Protein AF-A0A538F6N5-F1 (afdb_monomer_lite)

Radius of gyration: 21.83 Å; chains: 1; bounding box: 33×41×84 Å

Foldseek 3Di:
DDDDDDDPDDDPPPPVVPQDDKFKDWDFDAAAAAQDKDWIKMWIFLAAFFKKKKDKAPDDADPWVVVNVVVGPDIDMDTHDHRDIDIDGPGIDHHNDWFKIKIWMWGHHPVCRPDDIDIDIDIHTYYD

pLDDT: mean 84.3, std 17.22, range [37.12, 96.0]

Sequence (128 aa):
MALLVSMAMGGVGLAATKKKKASLNVTVPSNARVNQSYAIKVKGYSGRFNALSVYASKIKCPKNQADASSTFVNGYSYTLTPKHKFKKNNNTFFASTSGKRTACVYLYDSSNPGGSQKHKFKPYNVSP

Structure (mmCIF, N/CA/C/O backbone):
data_AF-A0A538F6N5-F1
#
_entry.id   AF-A0A538F6N5-F1
#
loop_
_atom_site.group_PDB
_atom_site.id
_atom_site.type_symbol
_atom_site.label_atom_id
_atom_site.label_alt_id
_atom_site.label_comp_id
_atom_site.label_asym_id
_atom_site.label_entity_id
_atom_site.label_seq_id
_atom_site.pdbx_PDB_ins_code
_atom_site.Cartn_x
_atom_site.Cartn_y
_atom_site.Cartn_z
_atom_site.occupancy
_atom_site.B_iso_or_equiv
_atom_site.auth_seq_id
_atom_site.auth_comp_id
_atom_site.auth_asym_id
_atom_site.auth_atom_id
_atom_site.pdbx_PDB_model_num
ATOM 1 N N . MET A 1 1 ? -1.271 -29.919 -67.505 1.00 42.16 1 MET A N 1
ATOM 2 C CA . MET A 1 1 ? -1.104 -29.845 -66.037 1.00 42.16 1 MET A CA 1
ATOM 3 C C . MET A 1 1 ? 0.316 -29.403 -65.741 1.00 42.16 1 MET A C 1
ATOM 5 O O . MET A 1 1 ? 1.237 -30.149 -66.031 1.00 42.16 1 MET A O 1
ATOM 9 N N . ALA A 1 2 ? 0.487 -28.195 -65.214 1.00 39.19 2 ALA A N 1
ATOM 10 C CA . ALA A 1 2 ? 1.726 -27.740 -64.593 1.00 39.19 2 ALA A CA 1
ATOM 11 C C . ALA A 1 2 ? 1.312 -26.781 -63.470 1.00 39.19 2 ALA A C 1
ATOM 13 O O . ALA A 1 2 ? 0.850 -25.672 -63.725 1.00 39.19 2 ALA A O 1
ATOM 14 N N . LEU A 1 3 ? 1.348 -27.282 -62.235 1.00 39.78 3 LEU A N 1
ATOM 15 C CA . LEU A 1 3 ? 1.074 -26.524 -61.018 1.00 39.78 3 LEU A CA 1
ATOM 16 C C . LEU A 1 3 ? 2.309 -25.677 -60.700 1.00 39.78 3 LEU A C 1
ATOM 18 O O . LEU A 1 3 ? 3.325 -26.214 -60.268 1.00 39.78 3 LEU A O 1
ATOM 22 N N . LEU A 1 4 ? 2.218 -24.364 -60.901 1.00 44.34 4 LEU A N 1
ATOM 23 C CA . LEU A 1 4 ? 3.166 -23.413 -60.326 1.00 44.34 4 LEU A CA 1
ATOM 24 C C . LEU A 1 4 ? 2.598 -22.916 -58.996 1.00 44.34 4 LEU A C 1
ATOM 26 O O . LEU A 1 4 ? 1.729 -22.048 -58.945 1.00 44.34 4 LEU A O 1
ATOM 30 N N . VAL A 1 5 ? 3.086 -23.520 -57.915 1.00 46.06 5 VAL A N 1
ATOM 31 C CA . VAL A 1 5 ? 2.949 -23.015 -56.549 1.00 46.06 5 VAL A CA 1
ATOM 32 C C . VAL A 1 5 ? 4.003 -21.926 -56.375 1.00 46.06 5 VAL A C 1
ATOM 34 O O . VAL A 1 5 ? 5.180 -22.227 -56.198 1.00 46.06 5 VAL A O 1
ATOM 37 N N . SER A 1 6 ? 3.582 -20.664 -56.424 1.00 47.41 6 SER A N 1
ATOM 38 C CA . SER A 1 6 ? 4.442 -19.528 -56.085 1.00 47.41 6 SER A CA 1
ATOM 39 C C . SER A 1 6 ? 4.017 -18.961 -54.737 1.00 47.41 6 SER A C 1
ATOM 41 O O . SER A 1 6 ? 2.893 -18.508 -54.537 1.00 47.41 6 SER A O 1
ATOM 43 N N . MET A 1 7 ? 4.955 -19.075 -53.804 1.00 40.75 7 MET A N 1
ATOM 44 C CA . MET A 1 7 ? 4.886 -18.749 -52.389 1.00 40.75 7 MET A CA 1
ATOM 45 C C . MET A 1 7 ? 4.449 -17.299 -52.149 1.00 40.75 7 MET A C 1
ATOM 47 O O . MET A 1 7 ? 5.080 -16.359 -52.628 1.00 40.75 7 MET A O 1
ATOM 51 N N . ALA A 1 8 ? 3.410 -17.117 -51.333 1.00 43.97 8 ALA A N 1
ATOM 52 C CA . ALA A 1 8 ? 3.088 -15.829 -50.735 1.00 43.97 8 ALA A CA 1
ATOM 53 C C . ALA A 1 8 ? 4.169 -15.471 -49.696 1.00 43.97 8 ALA A C 1
ATOM 55 O O . ALA A 1 8 ? 4.090 -15.849 -48.527 1.00 43.97 8 ALA A O 1
ATOM 56 N N . MET A 1 9 ? 5.212 -14.770 -50.137 1.00 48.91 9 MET A N 1
ATOM 57 C CA . MET A 1 9 ? 6.098 -14.011 -49.258 1.00 48.91 9 MET A CA 1
ATOM 58 C C . MET A 1 9 ? 5.412 -12.711 -48.835 1.00 48.91 9 MET A C 1
ATOM 60 O O . MET A 1 9 ? 4.828 -12.012 -49.656 1.00 48.91 9 MET A O 1
ATOM 64 N N . GLY A 1 10 ? 5.589 -12.343 -47.566 1.00 39.56 10 GLY A N 1
ATOM 65 C CA . GLY A 1 10 ?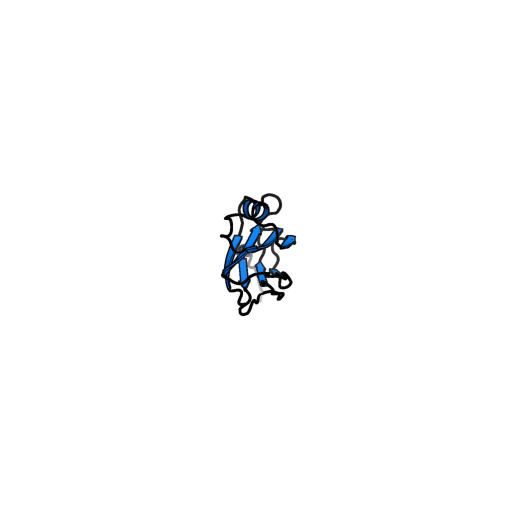 5.513 -10.945 -47.145 1.00 39.56 10 GLY A CA 1
ATOM 66 C C . GLY A 1 10 ? 4.219 -10.554 -46.448 1.00 39.56 10 GLY A C 1
ATOM 67 O O . GLY A 1 10 ? 3.314 -9.983 -47.041 1.00 39.56 10 GLY A O 1
ATOM 68 N N . GLY A 1 11 ? 4.172 -10.792 -45.140 1.00 37.12 11 GLY A N 1
ATOM 69 C CA . GLY A 1 11 ? 3.109 -10.247 -44.309 1.00 37.12 11 GLY A CA 1
ATOM 70 C C . GLY A 1 11 ? 3.110 -10.750 -42.877 1.00 37.12 11 GLY A C 1
ATOM 71 O O . GLY A 1 11 ? 2.038 -10.919 -42.307 1.00 37.12 11 GLY A O 1
ATOM 72 N N . VAL A 1 12 ? 4.276 -10.991 -42.263 1.00 46.34 12 VAL A N 1
ATOM 73 C CA . VAL A 1 12 ? 4.335 -11.096 -40.797 1.00 46.34 12 VAL A CA 1
ATOM 74 C C . VAL A 1 12 ? 4.153 -9.679 -40.263 1.00 46.34 12 VAL A C 1
ATOM 76 O O . VAL A 1 12 ? 5.101 -8.983 -39.907 1.00 46.34 12 VAL A O 1
ATOM 79 N N . GLY A 1 13 ? 2.910 -9.201 -40.297 1.00 37.84 13 GLY A N 1
ATOM 80 C CA . GLY A 1 13 ? 2.505 -8.031 -39.553 1.00 37.84 13 GLY A CA 1
ATOM 81 C C . GLY A 1 13 ? 2.819 -8.339 -38.103 1.00 37.84 13 GLY A C 1
ATOM 82 O O . GLY A 1 13 ? 2.107 -9.104 -37.455 1.00 37.84 13 GLY A O 1
ATOM 83 N N . LEU A 1 14 ? 3.922 -7.776 -37.612 1.00 40.53 14 LEU A N 1
ATOM 84 C CA . LEU A 1 14 ? 4.173 -7.576 -36.199 1.00 40.53 14 LEU A CA 1
ATOM 85 C C . LEU A 1 14 ? 2.943 -6.842 -35.677 1.00 40.53 14 LEU A C 1
ATOM 87 O O . LEU A 1 14 ? 2.867 -5.616 -35.728 1.00 40.53 14 LEU A O 1
ATOM 91 N N . ALA A 1 15 ? 1.945 -7.596 -35.218 1.00 45.78 15 ALA A N 1
ATOM 92 C CA . ALA A 1 15 ? 0.890 -7.068 -34.392 1.00 45.78 15 ALA A CA 1
ATOM 93 C C . ALA A 1 15 ? 1.631 -6.481 -33.200 1.00 45.78 15 ALA A C 1
ATOM 95 O O . ALA A 1 15 ? 2.084 -7.224 -32.325 1.00 45.78 15 ALA A O 1
ATOM 96 N N . ALA A 1 16 ? 1.853 -5.163 -33.244 1.00 44.19 16 ALA A N 1
ATOM 97 C CA . ALA A 1 16 ? 2.467 -4.385 -32.193 1.00 44.19 16 ALA A CA 1
ATOM 98 C C . ALA A 1 16 ? 1.674 -4.722 -30.941 1.00 44.19 16 ALA A C 1
ATOM 100 O O . ALA A 1 16 ? 0.556 -4.241 -30.732 1.00 44.19 16 ALA A O 1
ATOM 101 N N . THR A 1 17 ? 2.198 -5.672 -30.172 1.00 48.66 17 THR A N 1
ATOM 102 C CA . THR A 1 17 ? 1.484 -6.297 -29.076 1.00 48.66 17 THR A CA 1
ATOM 103 C C . THR A 1 17 ? 1.378 -5.177 -28.074 1.00 48.66 17 THR A C 1
ATOM 105 O O . THR A 1 17 ? 2.376 -4.824 -27.446 1.00 48.66 17 THR A O 1
ATOM 108 N N . LYS A 1 18 ? 0.212 -4.516 -28.027 1.00 56.91 18 LYS A N 1
ATOM 109 C CA . LYS A 1 18 ? -0.028 -3.330 -27.203 1.00 56.91 18 LYS A CA 1
ATOM 110 C C . LYS A 1 18 ? 0.525 -3.645 -25.820 1.00 56.91 18 LYS A C 1
ATOM 112 O O . LYS A 1 18 ? -0.046 -4.482 -25.117 1.00 56.91 18 LYS A O 1
ATOM 117 N N . LYS A 1 19 ? 1.676 -3.049 -25.466 1.00 61.75 19 LYS A N 1
ATOM 118 C CA . LYS A 1 19 ? 2.372 -3.347 -24.209 1.00 61.75 19 LYS A CA 1
ATOM 119 C C . LYS A 1 19 ? 1.343 -3.165 -23.103 1.00 61.75 19 LYS A C 1
ATOM 121 O O . LYS A 1 19 ? 0.852 -2.052 -22.903 1.00 61.75 19 LYS A O 1
ATOM 126 N N . LYS A 1 20 ? 0.959 -4.258 -22.432 1.00 74.38 20 LYS A N 1
ATOM 127 C CA . LYS A 1 20 ? -0.044 -4.194 -21.365 1.00 74.38 20 LYS A CA 1
ATOM 128 C C . LYS A 1 20 ? 0.443 -3.180 -20.336 1.00 74.38 20 LYS A C 1
ATOM 130 O O . LYS A 1 20 ? 1.503 -3.355 -19.736 1.00 74.38 20 LYS A O 1
ATOM 135 N N . LYS A 1 21 ? -0.307 -2.092 -20.168 1.00 86.38 21 LYS A N 1
ATOM 136 C CA . LYS A 1 21 ? -0.007 -1.082 -19.153 1.00 86.38 21 LYS A CA 1
ATOM 137 C C . LYS A 1 21 ? -0.261 -1.685 -17.773 1.00 86.38 21 LYS A C 1
ATOM 139 O O . LYS A 1 21 ? -1.164 -2.506 -17.607 1.00 86.38 21 LYS A O 1
ATOM 144 N N . ALA A 1 22 ? 0.523 -1.258 -16.785 1.00 92.50 22 ALA A N 1
ATOM 145 C CA . ALA A 1 22 ? 0.308 -1.656 -15.400 1.00 92.50 22 ALA A CA 1
ATOM 146 C C . ALA A 1 22 ? -1.130 -1.327 -14.965 1.00 92.50 22 ALA A C 1
ATOM 148 O O . ALA A 1 22 ? -1.678 -0.274 -15.319 1.00 92.50 22 ALA A O 1
ATOM 149 N N . SER A 1 23 ? -1.750 -2.209 -14.191 1.00 94.44 23 SER A N 1
ATOM 150 C CA . SER A 1 23 ? -3.109 -2.036 -13.683 1.00 94.44 23 SER A CA 1
ATOM 151 C C . SER A 1 23 ? -3.162 -2.355 -12.198 1.00 94.44 23 SER A C 1
ATOM 153 O O . SER A 1 23 ? -2.427 -3.206 -11.703 1.00 94.44 23 SER A O 1
ATOM 155 N N . LEU A 1 24 ? -4.028 -1.638 -11.485 1.00 93.88 24 LEU A N 1
ATOM 156 C CA . LEU A 1 24 ? -4.157 -1.756 -10.044 1.00 93.88 24 LEU A CA 1
ATOM 157 C C . LEU A 1 24 ? -5.628 -1.627 -9.660 1.00 93.88 24 LEU A C 1
ATOM 159 O O . LEU A 1 24 ? -6.303 -0.648 -9.998 1.00 93.88 24 LEU A O 1
ATOM 163 N N . ASN A 1 25 ? -6.132 -2.625 -8.952 1.00 94.62 25 ASN A N 1
ATOM 164 C CA . ASN A 1 25 ? -7.462 -2.623 -8.386 1.00 94.62 25 ASN A CA 1
ATOM 165 C C . ASN A 1 25 ? -7.397 -2.961 -6.900 1.00 94.62 25 ASN A C 1
ATOM 167 O O . ASN A 1 25 ? -6.681 -3.872 -6.496 1.00 94.62 25 ASN A O 1
ATOM 171 N N . VAL A 1 26 ? -8.153 -2.207 -6.111 1.00 94.25 26 VAL A N 1
ATOM 172 C CA . VAL A 1 26 ? -8.139 -2.264 -4.651 1.00 94.25 26 VAL A CA 1
ATOM 173 C C . VAL A 1 26 ? -9.570 -2.452 -4.193 1.00 94.25 26 VAL A C 1
ATOM 175 O O . VAL A 1 26 ? -10.457 -1.696 -4.596 1.00 94.25 26 VAL A O 1
ATOM 178 N N . THR A 1 27 ? -9.773 -3.459 -3.360 1.00 94.44 27 THR A N 1
ATOM 179 C CA . THR A 1 27 ? -11.038 -3.765 -2.709 1.00 94.44 27 THR A CA 1
ATOM 180 C C . THR A 1 27 ? -10.809 -3.677 -1.210 1.00 94.44 27 THR A C 1
ATOM 182 O O . THR A 1 27 ? -9.979 -4.391 -0.648 1.00 94.44 27 THR A O 1
ATOM 185 N N . VAL A 1 28 ? -11.532 -2.757 -0.591 1.00 91.69 28 VAL A N 1
ATOM 186 C CA . VAL A 1 28 ? -11.521 -2.505 0.849 1.00 91.69 28 VAL A CA 1
ATOM 187 C C . VAL A 1 28 ? -12.605 -3.344 1.533 1.00 91.69 28 VAL A C 1
ATOM 189 O O . VAL A 1 28 ? -13.555 -3.753 0.858 1.00 91.69 28 VAL A O 1
ATOM 192 N N . PRO A 1 29 ? -12.474 -3.639 2.835 1.00 88.19 29 PRO A N 1
ATOM 193 C CA . PRO A 1 29 ? -13.523 -4.327 3.583 1.00 88.19 29 PRO A CA 1
ATOM 194 C C . PRO A 1 29 ? -14.802 -3.482 3.635 1.00 88.19 29 PRO A C 1
ATOM 196 O O . PRO A 1 29 ? -14.741 -2.266 3.802 1.00 88.19 29 PRO A O 1
ATOM 199 N N . SER A 1 30 ? -15.958 -4.136 3.526 1.00 86.12 30 SER A N 1
ATOM 200 C CA . SER A 1 30 ? -17.265 -3.501 3.738 1.00 86.12 30 SER A CA 1
ATOM 201 C C . SER A 1 30 ? -17.614 -3.367 5.223 1.00 86.12 30 SER A C 1
ATOM 203 O O . SER A 1 30 ? -18.232 -2.386 5.610 1.00 86.12 30 SER A O 1
ATOM 205 N N . ASN A 1 31 ? -17.172 -4.324 6.048 1.00 83.19 31 ASN A N 1
ATOM 206 C CA . ASN A 1 31 ? -17.560 -4.457 7.456 1.00 83.19 31 ASN A CA 1
ATOM 207 C C . ASN A 1 31 ? -16.335 -4.499 8.386 1.00 83.19 31 ASN A C 1
ATOM 209 O O . ASN A 1 31 ? -16.243 -5.369 9.248 1.00 83.19 31 ASN A O 1
ATOM 213 N N . ALA A 1 32 ? -15.350 -3.620 8.184 1.00 89.81 32 ALA A N 1
ATOM 214 C CA . ALA A 1 32 ? -14.232 -3.540 9.124 1.00 89.81 32 ALA A CA 1
ATOM 215 C C . ALA A 1 32 ? -14.729 -3.051 10.493 1.00 89.81 32 ALA A C 1
ATOM 217 O O . ALA A 1 32 ? -15.479 -2.075 10.559 1.00 89.81 32 ALA A O 1
ATOM 218 N N . ARG A 1 33 ? -14.295 -3.715 11.569 1.00 91.00 33 ARG A N 1
ATOM 219 C CA . ARG A 1 33 ? -14.655 -3.380 12.952 1.00 91.00 33 ARG A CA 1
ATOM 220 C C . ARG A 1 33 ? -13.429 -3.114 13.811 1.00 91.00 33 ARG A C 1
ATOM 222 O O . ARG A 1 33 ? -12.322 -3.543 13.470 1.00 91.00 33 ARG A O 1
ATOM 229 N N . VAL A 1 34 ? -13.626 -2.392 14.907 1.00 92.31 34 VAL A N 1
ATOM 230 C CA . VAL A 1 34 ? -12.584 -2.196 15.913 1.00 92.31 34 VAL A CA 1
ATOM 231 C C . VAL A 1 34 ? -12.225 -3.541 16.536 1.00 92.31 34 VAL A C 1
ATOM 233 O O . VAL A 1 34 ? -13.062 -4.427 16.680 1.00 92.31 34 VAL A O 1
ATOM 236 N N . ASN A 1 35 ? -10.947 -3.714 16.856 1.00 89.50 35 ASN A N 1
ATOM 237 C CA . ASN A 1 35 ? -10.389 -4.922 17.455 1.00 89.50 35 ASN A CA 1
ATOM 238 C C . ASN A 1 35 ? -10.589 -6.206 16.633 1.00 89.50 35 ASN A C 1
ATOM 240 O O . ASN A 1 35 ? -10.440 -7.310 17.152 1.00 89.50 35 ASN A O 1
ATOM 244 N N . GLN A 1 36 ? -10.880 -6.070 15.337 1.00 90.88 36 GLN A N 1
ATOM 245 C CA . GLN A 1 36 ? -10.995 -7.186 14.408 1.00 90.88 36 GLN A CA 1
ATOM 246 C C . GLN A 1 36 ? -10.009 -7.034 13.257 1.00 90.88 36 GLN A C 1
ATOM 248 O O . GLN A 1 36 ? -9.799 -5.950 12.705 1.00 90.88 36 GLN A O 1
ATOM 253 N N . SER A 1 37 ? -9.415 -8.158 12.875 1.00 90.06 37 SER A N 1
ATOM 254 C CA . SER A 1 37 ? -8.594 -8.249 11.679 1.00 90.06 37 SER A CA 1
ATOM 255 C C . SER A 1 37 ? -9.459 -8.140 10.427 1.00 90.06 37 SER A C 1
ATOM 257 O O . SER A 1 37 ? -10.484 -8.806 10.297 1.00 90.06 37 SER A O 1
ATOM 259 N N . TYR A 1 38 ? -9.023 -7.337 9.463 1.00 89.50 38 TYR A N 1
ATOM 260 C CA . TYR A 1 38 ? -9.666 -7.229 8.156 1.00 89.50 38 TYR A CA 1
ATOM 261 C C . TYR A 1 38 ? -8.627 -7.182 7.042 1.00 89.50 38 TYR A C 1
ATOM 263 O O . TYR A 1 38 ? -7.499 -6.743 7.238 1.00 89.50 38 TYR A O 1
ATOM 271 N N . ALA A 1 39 ? -9.011 -7.603 5.839 1.00 90.62 39 ALA A N 1
ATOM 272 C CA . ALA A 1 39 ? -8.094 -7.666 4.706 1.00 90.62 39 ALA A CA 1
ATOM 273 C C . ALA A 1 39 ? -8.390 -6.588 3.660 1.00 90.62 39 ALA A C 1
ATOM 275 O O . ALA A 1 39 ? -9.528 -6.435 3.207 1.00 90.62 39 ALA A O 1
ATOM 276 N N . ILE A 1 40 ? -7.344 -5.899 3.202 1.00 92.00 40 ILE A N 1
ATOM 277 C CA . ILE A 1 40 ? -7.399 -5.095 1.974 1.00 92.00 40 ILE A CA 1
ATOM 278 C C . ILE A 1 40 ? -6.922 -5.978 0.823 1.00 92.00 40 ILE A C 1
ATOM 280 O O . ILE A 1 40 ? -5.785 -6.451 0.814 1.00 92.00 40 ILE A O 1
ATOM 284 N N . LYS A 1 41 ? -7.788 -6.198 -0.168 1.00 93.38 41 LYS A N 1
ATOM 285 C CA . LYS A 1 41 ? -7.474 -7.027 -1.336 1.00 93.38 41 LYS A CA 1
ATOM 286 C C . LYS A 1 41 ? -6.961 -6.145 -2.467 1.00 93.38 41 LYS A C 1
ATOM 288 O O . LYS A 1 41 ? -7.616 -5.185 -2.869 1.00 93.38 41 LYS A O 1
ATOM 293 N N . VAL A 1 42 ? -5.824 -6.510 -3.038 1.00 94.56 42 VAL A N 1
ATOM 294 C CA . VAL A 1 42 ? -5.216 -5.831 -4.180 1.00 94.56 42 VAL A CA 1
ATOM 295 C C . VAL A 1 42 ? -5.029 -6.826 -5.314 1.00 94.56 42 VAL A C 1
ATOM 297 O O . VAL A 1 42 ? -4.471 -7.900 -5.128 1.00 94.56 42 VAL A O 1
ATOM 300 N N . LYS A 1 43 ? -5.486 -6.490 -6.515 1.00 94.88 43 LYS A N 1
ATOM 301 C CA . LYS A 1 43 ? -5.254 -7.295 -7.721 1.00 94.88 43 LYS A CA 1
ATOM 302 C C . LYS A 1 43 ? -4.854 -6.405 -8.882 1.00 94.88 43 LYS A C 1
ATOM 304 O O . LYS A 1 43 ? -5.321 -5.271 -8.977 1.00 94.88 43 LYS A O 1
ATOM 309 N N . GLY A 1 44 ? -4.023 -6.902 -9.781 1.00 94.75 44 GLY A N 1
ATOM 310 C CA . GLY A 1 44 ? -3.516 -6.073 -10.863 1.00 94.75 44 GLY A CA 1
ATOM 311 C C . GLY A 1 44 ? -2.546 -6.780 -11.788 1.00 94.75 44 GLY A C 1
ATOM 312 O O . GLY A 1 44 ? -2.402 -8.001 -11.769 1.00 94.75 44 GLY A O 1
ATOM 313 N N . TYR A 1 45 ? -1.893 -5.976 -12.614 1.00 95.19 45 TYR A N 1
ATOM 314 C CA . TYR A 1 45 ? -0.824 -6.380 -13.515 1.00 95.19 45 TYR A CA 1
ATOM 315 C C . TYR A 1 45 ? 0.358 -5.436 -13.312 1.00 95.19 45 TYR A C 1
ATOM 317 O O . TYR A 1 45 ? 0.186 -4.218 -13.395 1.00 95.19 45 TYR A O 1
ATOM 325 N N . SER A 1 46 ? 1.540 -5.983 -13.030 1.00 92.62 46 SER A N 1
ATOM 326 C CA . SER A 1 46 ? 2.698 -5.195 -12.587 1.00 92.62 46 SER A CA 1
ATOM 327 C C . SER A 1 46 ? 3.301 -4.338 -13.703 1.00 92.62 46 SER A C 1
ATOM 329 O O . SER A 1 46 ? 3.828 -3.257 -13.448 1.00 92.62 46 SER A O 1
ATOM 331 N N . GLY A 1 47 ? 3.150 -4.736 -14.970 1.00 93.31 47 GLY A N 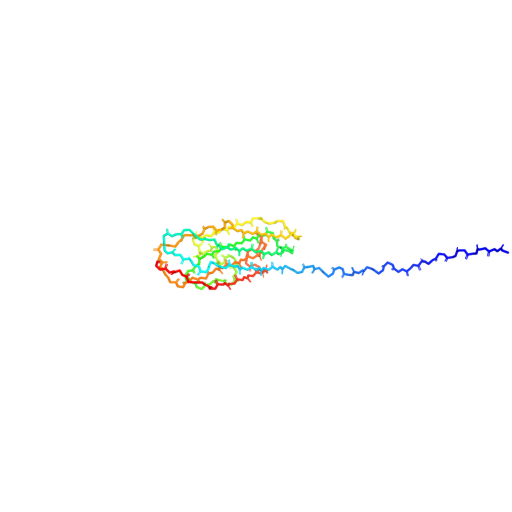1
ATOM 332 C CA . GLY A 1 47 ? 3.735 -3.994 -16.086 1.00 93.31 47 GLY A CA 1
ATOM 333 C C . GLY A 1 47 ? 5.254 -3.930 -15.950 1.00 93.31 47 GLY A C 1
ATOM 334 O O . GLY A 1 47 ? 5.899 -4.966 -15.956 1.00 93.31 47 GLY A O 1
ATOM 335 N N . ARG A 1 48 ? 5.835 -2.735 -15.840 1.00 91.94 48 ARG A N 1
ATOM 336 C CA . ARG A 1 48 ? 7.283 -2.589 -15.610 1.00 91.94 48 ARG A CA 1
ATOM 337 C C . ARG A 1 48 ? 7.689 -2.601 -14.134 1.00 91.94 48 ARG A C 1
ATOM 339 O O . ARG A 1 48 ? 8.871 -2.670 -13.850 1.00 91.94 48 ARG A O 1
ATOM 346 N N . PHE A 1 49 ? 6.726 -2.480 -13.226 1.00 94.69 49 PHE A N 1
ATOM 347 C CA . PHE A 1 49 ? 6.983 -2.319 -11.799 1.00 94.69 49 PHE A CA 1
ATOM 348 C C . PHE A 1 49 ? 7.332 -3.657 -11.147 1.00 94.69 49 PHE A C 1
ATOM 350 O O . PHE A 1 49 ? 6.830 -4.702 -11.569 1.00 94.69 49 PHE A O 1
ATOM 357 N N . ASN A 1 50 ? 8.166 -3.613 -10.113 1.00 94.56 50 ASN A N 1
ATOM 358 C CA . ASN A 1 50 ? 8.693 -4.781 -9.402 1.00 94.56 50 ASN A CA 1
ATOM 359 C C . ASN A 1 50 ? 8.345 -4.776 -7.902 1.00 94.56 50 ASN A C 1
ATOM 361 O O . ASN A 1 50 ? 8.748 -5.686 -7.185 1.00 94.56 50 ASN A O 1
ATOM 365 N N . ALA A 1 51 ? 7.591 -3.790 -7.413 1.00 95.44 51 ALA A N 1
ATOM 366 C CA . ALA A 1 51 ? 7.222 -3.703 -6.006 1.00 95.44 51 ALA A CA 1
ATOM 367 C C . ALA A 1 51 ? 5.792 -3.192 -5.806 1.00 95.44 51 ALA A C 1
ATOM 369 O O . ALA A 1 51 ? 5.250 -2.437 -6.618 1.00 95.44 51 ALA A O 1
ATOM 370 N N . LEU A 1 52 ? 5.168 -3.629 -4.713 1.00 95.50 52 LEU A N 1
ATOM 371 C CA . LEU A 1 52 ? 3.828 -3.229 -4.301 1.00 95.50 52 LEU A CA 1
ATOM 372 C C . LEU A 1 52 ? 3.788 -2.978 -2.797 1.00 95.50 52 LEU A C 1
ATOM 374 O O . LEU A 1 52 ? 4.059 -3.896 -2.030 1.00 95.50 52 LEU A O 1
ATOM 378 N N . SER A 1 53 ? 3.337 -1.797 -2.388 1.00 95.12 53 SER A N 1
ATOM 379 C CA . SER A 1 53 ? 3.098 -1.465 -0.982 1.00 95.12 53 SER A CA 1
ATOM 380 C C . SER A 1 53 ? 1.629 -1.170 -0.721 1.00 95.12 53 SER A C 1
ATOM 382 O O . SER A 1 53 ? 0.935 -0.586 -1.558 1.00 95.12 53 SER A O 1
ATOM 384 N N . VAL A 1 54 ? 1.147 -1.584 0.446 1.00 95.31 54 VAL A N 1
ATOM 385 C CA . VAL A 1 54 ? -0.241 -1.447 0.886 1.00 95.31 54 VAL A CA 1
ATOM 386 C C . VAL A 1 54 ? -0.266 -0.968 2.324 1.00 95.31 54 VAL A C 1
ATOM 388 O O . VAL A 1 54 ? 0.235 -1.642 3.219 1.00 95.31 54 VAL A O 1
ATOM 391 N N . TYR A 1 55 ? -0.915 0.166 2.542 1.00 94.06 55 TYR A N 1
ATOM 392 C CA . TYR A 1 55 ? -1.062 0.797 3.845 1.00 94.06 55 TYR A CA 1
ATOM 393 C C . TYR A 1 55 ? -2.540 1.011 4.162 1.00 94.06 55 TYR A C 1
ATOM 395 O O . TYR A 1 55 ? -3.365 1.224 3.266 1.00 94.06 55 TYR A O 1
ATOM 403 N N . ALA A 1 56 ? -2.868 0.997 5.448 1.00 91.94 56 ALA A N 1
ATOM 404 C CA . ALA A 1 56 ? -4.164 1.399 5.972 1.00 91.94 56 ALA A CA 1
ATOM 405 C C . ALA A 1 56 ? -3.957 2.620 6.863 1.00 91.94 56 ALA A C 1
ATOM 407 O O . ALA A 1 56 ? -3.312 2.516 7.902 1.00 91.94 56 ALA A O 1
ATOM 408 N N . SER A 1 57 ? -4.507 3.768 6.474 1.00 89.06 57 SER A N 1
ATOM 409 C CA . SER A 1 57 ? -4.235 5.023 7.172 1.00 89.06 57 SER A CA 1
ATOM 410 C C . SER A 1 57 ? -5.497 5.804 7.508 1.00 89.06 57 SER A C 1
ATOM 412 O O . SER A 1 57 ? -6.483 5.743 6.778 1.00 89.06 57 SER A O 1
ATOM 414 N N . LYS A 1 58 ? -5.471 6.544 8.620 1.00 88.44 58 LYS A N 1
ATOM 415 C CA . LYS A 1 58 ? -6.493 7.547 8.964 1.00 88.44 58 LYS A CA 1
ATOM 416 C C . LYS A 1 58 ? -6.214 8.913 8.337 1.00 88.44 58 LYS A C 1
ATOM 418 O O . LYS A 1 58 ? -7.122 9.729 8.235 1.00 88.44 58 LYS A O 1
ATOM 423 N N . ILE A 1 59 ? -4.974 9.156 7.921 1.00 87.94 59 ILE A N 1
ATOM 424 C CA . ILE A 1 59 ? -4.561 10.407 7.286 1.00 87.94 59 ILE A CA 1
ATOM 425 C C . ILE A 1 59 ? -4.557 10.259 5.762 1.00 87.94 59 ILE A C 1
ATOM 427 O O . ILE A 1 59 ? -4.716 9.167 5.207 1.00 87.94 59 ILE A O 1
ATOM 431 N N . LYS A 1 60 ? -4.399 11.388 5.072 1.00 90.38 60 LYS A N 1
ATOM 432 C CA . LYS A 1 60 ? -4.365 11.442 3.610 1.00 90.38 60 LYS A CA 1
ATOM 433 C C . LYS A 1 60 ? -3.194 10.617 3.065 1.00 90.38 60 LYS A C 1
ATOM 435 O O . LYS A 1 60 ? -2.074 10.744 3.546 1.00 90.38 60 LYS A O 1
ATOM 440 N N . CYS A 1 61 ? -3.451 9.804 2.038 1.00 93.62 61 CYS A N 1
ATOM 441 C CA . CYS A 1 61 ? -2.403 9.045 1.357 1.00 93.62 61 CYS A CA 1
ATOM 442 C C . CYS A 1 61 ? -1.396 9.992 0.676 1.00 93.62 61 CYS A C 1
ATOM 444 O O . CYS A 1 61 ? -1.824 10.834 -0.124 1.00 93.62 61 CYS A O 1
ATOM 446 N N . PRO A 1 62 ? -0.084 9.843 0.933 1.00 94.31 62 PRO A N 1
ATOM 447 C CA . PRO A 1 62 ? 0.951 10.570 0.212 1.00 94.31 62 PRO A CA 1
ATOM 448 C C . PRO A 1 62 ? 0.944 10.273 -1.286 1.00 94.31 62 PRO A C 1
ATOM 450 O O . PRO A 1 62 ? 0.400 9.263 -1.742 1.00 94.31 62 PRO A O 1
ATOM 453 N N . LYS A 1 63 ? 1.549 11.160 -2.077 1.00 92.12 63 LYS A N 1
ATOM 454 C CA . LYS A 1 63 ? 1.523 11.056 -3.545 1.00 92.12 63 LYS A CA 1
ATOM 455 C C . LYS A 1 63 ? 2.350 9.877 -4.064 1.00 92.12 63 LYS A C 1
ATOM 457 O O . LYS A 1 63 ? 1.977 9.278 -5.076 1.00 92.12 63 LYS A O 1
ATOM 462 N N . ASN A 1 64 ? 3.440 9.541 -3.379 1.00 93.69 64 ASN A N 1
ATOM 463 C CA . ASN A 1 64 ? 4.374 8.494 -3.776 1.00 93.69 64 ASN A CA 1
ATOM 464 C C . ASN A 1 64 ? 4.689 7.522 -2.630 1.00 93.69 64 ASN A C 1
ATOM 466 O O . ASN A 1 64 ? 4.324 7.767 -1.479 1.00 93.69 64 ASN A O 1
ATOM 470 N N . GLN A 1 65 ? 5.318 6.393 -2.971 1.00 94.31 65 GLN A N 1
ATOM 471 C CA . GLN A 1 65 ? 5.649 5.363 -1.994 1.00 94.31 65 GLN A CA 1
ATOM 472 C C . GLN A 1 65 ? 6.757 5.806 -1.032 1.00 94.31 65 GLN A C 1
ATOM 474 O O . GLN A 1 65 ? 6.637 5.490 0.145 1.00 94.31 65 GLN A O 1
ATOM 479 N N . ALA A 1 66 ? 7.759 6.571 -1.481 1.00 93.56 66 ALA A N 1
ATOM 480 C CA . ALA A 1 66 ? 8.825 7.079 -0.608 1.00 93.56 66 ALA A CA 1
ATOM 481 C C . ALA A 1 66 ? 8.266 7.914 0.566 1.00 93.56 66 ALA A C 1
ATOM 483 O O . ALA A 1 66 ? 8.550 7.629 1.733 1.00 93.56 66 ALA A O 1
ATOM 484 N N . ASP A 1 67 ? 7.375 8.863 0.270 1.00 93.44 67 ASP A N 1
ATOM 485 C CA . ASP A 1 67 ? 6.668 9.669 1.268 1.00 93.44 67 ASP A CA 1
ATOM 486 C C . ASP A 1 67 ? 5.759 8.792 2.140 1.00 93.44 67 ASP A 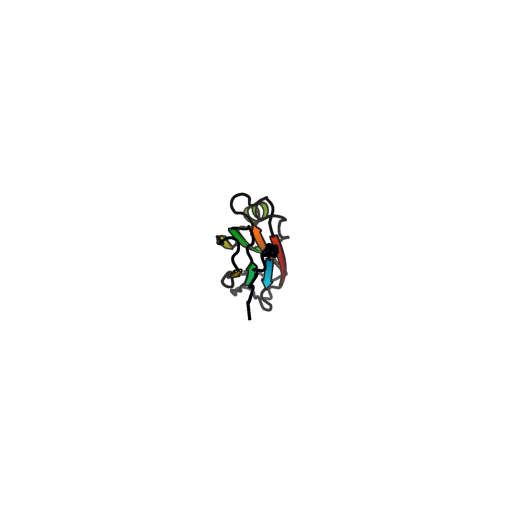C 1
ATOM 488 O O . ASP A 1 67 ? 5.677 8.977 3.355 1.00 93.44 67 ASP A O 1
ATOM 492 N N . ALA A 1 68 ? 5.080 7.807 1.537 1.00 92.44 68 ALA A N 1
ATOM 493 C CA . ALA A 1 68 ? 4.223 6.871 2.260 1.00 92.44 68 ALA A CA 1
ATOM 494 C C . ALA A 1 68 ? 5.005 6.024 3.269 1.00 92.44 68 ALA A C 1
ATOM 496 O O . ALA A 1 68 ? 4.532 5.868 4.390 1.00 92.44 68 ALA A O 1
ATOM 497 N N . SER A 1 69 ? 6.193 5.521 2.923 1.00 90.25 69 SER A N 1
ATOM 498 C CA . SER A 1 69 ? 7.043 4.773 3.859 1.00 90.25 69 SER A CA 1
ATOM 499 C C . SER A 1 69 ? 7.601 5.627 4.990 1.00 90.25 69 SER A C 1
ATOM 501 O O . SER A 1 69 ? 7.788 5.105 6.079 1.00 90.25 69 SER A O 1
ATOM 503 N N . SER A 1 70 ? 7.840 6.918 4.753 1.00 88.88 70 SER A N 1
ATOM 504 C CA . SER A 1 70 ? 8.275 7.843 5.807 1.00 88.88 70 SER A CA 1
ATOM 505 C C . SER A 1 70 ? 7.119 8.233 6.740 1.00 88.88 70 SER A C 1
ATOM 507 O O . SER A 1 70 ? 7.296 8.425 7.937 1.00 88.88 70 SER A O 1
ATOM 509 N N . THR A 1 71 ? 5.898 8.302 6.199 1.00 89.44 71 THR A N 1
ATOM 510 C CA . THR A 1 71 ? 4.706 8.740 6.939 1.00 89.44 71 THR A CA 1
ATOM 511 C C . THR A 1 71 ? 4.021 7.601 7.704 1.00 89.44 71 THR A C 1
ATOM 513 O O . THR A 1 71 ? 3.451 7.812 8.775 1.00 89.44 71 THR A O 1
ATOM 516 N N . PHE A 1 72 ? 3.985 6.395 7.134 1.00 88.12 72 PHE A N 1
ATOM 517 C CA . PHE A 1 72 ? 3.206 5.279 7.665 1.00 88.12 72 PHE A CA 1
ATOM 518 C C . PHE A 1 72 ? 4.085 4.252 8.359 1.00 88.12 72 PHE A C 1
ATOM 520 O O . PHE A 1 72 ? 4.903 3.592 7.729 1.00 88.12 72 PHE A O 1
ATOM 527 N N . VAL A 1 73 ? 3.808 4.041 9.646 1.00 74.31 73 VAL A N 1
ATOM 528 C CA . VAL A 1 73 ? 4.534 3.071 10.478 1.00 74.31 73 VAL A CA 1
ATOM 529 C C . VAL A 1 73 ? 4.123 1.624 10.167 1.00 74.31 73 VAL A C 1
ATOM 531 O O . VAL A 1 73 ? 4.948 0.721 10.232 1.00 74.31 73 VAL A O 1
ATOM 534 N N . ASN A 1 74 ? 2.863 1.400 9.763 1.00 79.75 74 ASN A N 1
ATOM 535 C CA . ASN A 1 74 ? 2.322 0.064 9.491 1.00 79.75 74 ASN A CA 1
ATOM 536 C C . ASN A 1 74 ? 1.856 -0.090 8.039 1.00 79.75 74 ASN A C 1
ATOM 538 O O . ASN A 1 74 ? 0.896 0.549 7.594 1.00 79.75 74 ASN A O 1
ATOM 542 N N . GLY A 1 75 ? 2.493 -1.010 7.319 1.00 87.19 75 GLY A N 1
ATOM 543 C CA . GLY A 1 75 ? 2.126 -1.388 5.962 1.00 87.19 75 GLY A CA 1
ATOM 544 C C . GLY A 1 75 ? 2.770 -2.694 5.527 1.00 87.19 75 GLY A C 1
ATOM 545 O O . GLY A 1 75 ? 3.661 -3.223 6.181 1.00 87.19 75 GLY A O 1
ATOM 546 N N . TYR A 1 76 ? 2.306 -3.202 4.394 1.00 91.81 76 TYR A N 1
ATOM 547 C CA . TYR A 1 76 ? 2.843 -4.397 3.765 1.00 91.81 76 TYR A CA 1
ATOM 548 C C . TYR A 1 76 ? 3.520 -4.029 2.457 1.00 91.81 76 TYR A C 1
ATOM 550 O O . TYR A 1 76 ? 2.882 -3.416 1.601 1.00 91.81 76 TYR A O 1
ATOM 558 N N . SER A 1 77 ? 4.763 -4.460 2.275 1.00 92.19 77 SER A N 1
ATOM 559 C CA . SER A 1 77 ? 5.501 -4.317 1.020 1.00 92.19 77 SER A CA 1
ATOM 560 C C . SER A 1 77 ? 5.827 -5.690 0.445 1.00 92.19 77 SER A C 1
ATOM 562 O O . SER A 1 77 ? 6.168 -6.620 1.171 1.00 92.19 77 SER A O 1
ATOM 564 N N . TYR A 1 78 ? 5.700 -5.821 -0.871 1.00 92.06 78 TYR A N 1
ATOM 565 C CA . TYR A 1 78 ? 5.905 -7.065 -1.598 1.00 92.06 78 TYR A CA 1
ATOM 566 C C . TYR A 1 78 ? 6.780 -6.826 -2.815 1.00 92.06 78 TYR A C 1
ATOM 568 O O . TYR A 1 78 ? 6.485 -5.947 -3.627 1.00 92.06 78 TYR A O 1
ATOM 576 N N . THR A 1 79 ? 7.762 -7.697 -3.006 1.00 93.88 79 THR A N 1
ATOM 577 C CA . THR A 1 79 ? 8.441 -7.842 -4.291 1.00 93.88 79 THR A CA 1
ATOM 578 C C . THR A 1 79 ? 7.502 -8.529 -5.281 1.00 93.88 79 THR A C 1
ATOM 580 O O . THR A 1 79 ? 6.798 -9.491 -4.953 1.00 93.88 79 THR A O 1
ATOM 583 N N . LEU A 1 80 ? 7.462 -8.014 -6.502 1.00 92.56 80 LEU A N 1
ATOM 584 C CA . LEU A 1 80 ? 6.695 -8.532 -7.622 1.00 92.56 80 LEU A CA 1
ATOM 585 C C . LEU A 1 80 ? 7.627 -8.815 -8.793 1.00 92.56 80 LEU A C 1
ATOM 587 O O . LEU A 1 80 ? 8.531 -8.042 -9.096 1.00 92.56 80 LEU A O 1
ATOM 591 N N . THR A 1 81 ? 7.323 -9.867 -9.540 1.00 92.06 81 THR A N 1
ATOM 592 C CA . THR A 1 81 ? 7.905 -10.045 -10.868 1.00 92.06 81 THR A CA 1
ATOM 593 C C . THR A 1 81 ? 7.269 -9.031 -11.831 1.00 92.06 81 THR A C 1
ATOM 595 O O . THR A 1 81 ? 6.032 -8.924 -11.889 1.00 92.06 81 THR A O 1
ATOM 598 N N . PRO A 1 82 ? 8.064 -8.272 -12.605 1.00 91.50 82 PRO A N 1
ATOM 599 C CA . PRO A 1 82 ? 7.541 -7.441 -13.681 1.00 91.50 82 PRO A CA 1
ATOM 600 C C . PRO A 1 82 ? 6.720 -8.259 -14.685 1.00 91.50 82 PRO A C 1
ATOM 602 O O . PRO A 1 82 ? 6.924 -9.454 -14.870 1.00 91.50 82 PRO A O 1
ATOM 605 N N . LYS A 1 83 ? 5.784 -7.596 -15.364 1.00 91.88 83 LYS A N 1
ATOM 606 C CA . LYS A 1 83 ? 4.902 -8.153 -16.403 1.00 91.88 83 LYS A CA 1
ATOM 607 C C . LYS A 1 83 ? 4.068 -9.354 -15.934 1.00 91.88 83 LYS A C 1
ATOM 609 O O . LYS A 1 83 ? 3.663 -10.184 -16.743 1.00 91.88 83 LYS A O 1
ATOM 614 N N . HIS A 1 84 ? 3.739 -9.411 -14.646 1.00 90.31 84 HIS A N 1
ATOM 615 C CA . HIS A 1 84 ? 2.983 -10.504 -14.045 1.00 90.31 84 HIS A CA 1
ATOM 616 C C . HIS A 1 84 ? 1.637 -10.028 -13.481 1.00 90.31 84 HIS A C 1
ATOM 618 O O . HIS A 1 84 ? 1.491 -8.899 -13.000 1.00 90.31 84 HIS A O 1
ATOM 624 N N . LYS A 1 85 ? 0.616 -10.891 -13.543 1.00 93.69 85 LYS A N 1
ATOM 625 C CA . LYS A 1 85 ? -0.671 -10.644 -12.877 1.00 93.69 85 LYS A CA 1
ATOM 626 C C . LYS A 1 85 ? -0.552 -11.028 -11.411 1.00 93.69 85 LYS A C 1
ATOM 628 O O . LYS A 1 85 ? -0.163 -12.141 -11.095 1.00 93.69 85 LYS A O 1
ATOM 633 N N . PHE A 1 86 ? -0.943 -10.148 -10.508 1.00 90.06 86 PHE A N 1
ATOM 634 C CA . PHE A 1 86 ? -0.875 -10.424 -9.079 1.00 90.06 86 PHE A CA 1
ATOM 635 C C . PHE A 1 86 ? -2.247 -10.285 -8.426 1.00 90.06 86 PHE A C 1
ATOM 637 O O . PHE A 1 86 ? -3.079 -9.468 -8.827 1.00 90.06 86 PHE A O 1
ATOM 644 N N . LYS A 1 87 ? -2.465 -11.089 -7.387 1.00 91.88 87 LYS A N 1
ATOM 645 C CA . LYS A 1 87 ? -3.587 -10.995 -6.456 1.00 91.88 87 LYS A CA 1
ATOM 646 C C . LYS A 1 87 ? -3.009 -11.141 -5.051 1.00 91.88 87 LYS A C 1
ATOM 648 O O . LYS A 1 87 ? -2.315 -12.109 -4.768 1.00 91.88 87 LYS A O 1
ATOM 653 N N . LYS A 1 88 ? -3.259 -10.153 -4.204 1.00 82.62 88 LYS A N 1
ATOM 654 C CA . LYS A 1 88 ? -2.846 -10.082 -2.806 1.00 82.62 88 LYS A CA 1
ATOM 655 C C . LYS A 1 88 ? -4.100 -9.898 -1.967 1.00 82.62 88 LYS A C 1
ATOM 657 O O . LYS A 1 88 ? -4.827 -8.923 -2.128 1.00 82.62 88 LYS A O 1
ATOM 662 N N . ASN A 1 89 ? -4.398 -10.881 -1.137 1.00 72.62 89 ASN A N 1
ATOM 663 C CA . ASN A 1 89 ? -5.562 -10.923 -0.254 1.00 72.62 89 ASN A CA 1
ATOM 664 C C . ASN A 1 89 ? -5.171 -11.074 1.220 1.00 72.62 89 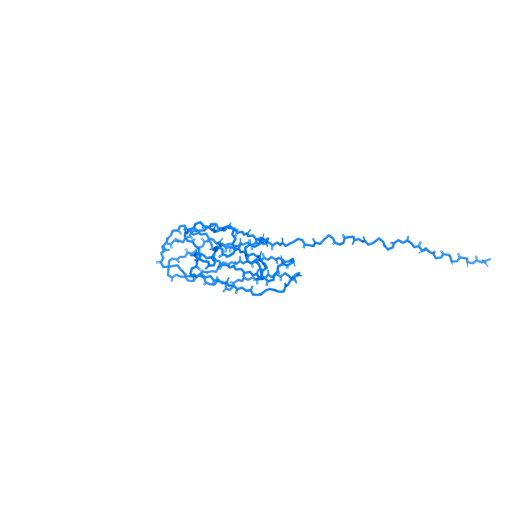ASN A C 1
ATOM 666 O O . ASN A 1 89 ? -6.060 -11.082 2.061 1.00 72.62 89 ASN A O 1
ATOM 670 N N . ASN A 1 90 ? -3.873 -11.152 1.515 1.00 70.69 90 ASN A N 1
ATOM 671 C CA . ASN A 1 90 ? -3.355 -11.538 2.828 1.00 70.69 90 ASN A CA 1
ATOM 672 C C . ASN A 1 90 ? -2.853 -10.329 3.633 1.00 70.69 90 ASN A C 1
ATOM 674 O O . ASN A 1 90 ? -2.119 -10.488 4.601 1.00 70.69 90 ASN A O 1
ATOM 678 N N . ASN A 1 91 ? -3.201 -9.113 3.210 1.00 82.38 91 ASN A N 1
ATOM 679 C CA . ASN A 1 91 ? -2.777 -7.890 3.877 1.00 82.38 91 ASN A CA 1
ATOM 680 C C . ASN A 1 91 ? -3.756 -7.644 5.023 1.00 82.38 91 ASN A C 1
ATOM 682 O O . ASN A 1 91 ? -4.772 -6.963 4.842 1.00 82.38 91 ASN A O 1
ATOM 686 N N . THR A 1 92 ? -3.492 -8.292 6.151 1.00 86.00 92 THR A N 1
ATOM 687 C CA . THR A 1 92 ? -4.353 -8.264 7.329 1.00 86.00 92 THR A CA 1
ATOM 688 C C . THR A 1 92 ? -4.047 -7.027 8.156 1.00 86.00 92 THR A C 1
ATOM 690 O O . THR A 1 92 ? -2.997 -6.912 8.765 1.00 86.00 92 THR A O 1
ATOM 693 N N . PHE A 1 93 ? -4.975 -6.088 8.201 1.00 88.88 93 PHE A N 1
ATOM 694 C CA . PHE A 1 93 ? -4.866 -4.898 9.028 1.00 88.88 93 PHE A CA 1
ATOM 695 C C . PHE A 1 93 ? -5.676 -5.069 10.304 1.00 88.88 93 PHE A C 1
ATOM 697 O O . PHE A 1 93 ? -6.672 -5.793 10.337 1.00 88.88 93 PHE A O 1
ATOM 704 N N . PHE A 1 94 ? -5.248 -4.362 11.343 1.00 88.94 94 PHE A N 1
ATOM 705 C CA . PHE A 1 94 ? -5.941 -4.282 12.616 1.00 88.94 94 PHE A CA 1
ATOM 706 C C . PHE A 1 94 ? -6.237 -2.821 12.938 1.00 88.94 94 PHE A C 1
ATOM 708 O O . PHE A 1 94 ? -5.397 -1.939 12.735 1.00 88.94 94 PHE A O 1
ATOM 715 N N . ALA A 1 95 ? -7.442 -2.559 13.429 1.00 85.88 95 ALA A N 1
ATOM 716 C CA . ALA A 1 95 ? -7.882 -1.230 13.808 1.00 85.88 95 ALA A CA 1
ATOM 717 C C . ALA A 1 95 ? -8.227 -1.185 15.295 1.00 85.88 95 ALA A C 1
ATOM 719 O O . ALA A 1 95 ? -9.232 -1.747 15.706 1.00 85.88 95 ALA A O 1
ATOM 720 N N . SER A 1 96 ? -7.462 -0.427 16.078 1.00 87.00 96 SER A N 1
ATOM 721 C CA . SER A 1 96 ? -7.736 -0.189 17.507 1.00 87.00 96 SER A CA 1
ATOM 722 C C . SER A 1 96 ? -8.836 0.845 17.772 1.00 87.00 96 SER A C 1
ATOM 724 O O . SER A 1 96 ? -9.249 1.062 18.900 1.00 87.00 96 SER A O 1
ATOM 726 N N . THR A 1 97 ? -9.283 1.542 16.730 1.00 90.06 97 THR A N 1
ATOM 727 C CA . THR A 1 97 ? -10.199 2.684 16.833 1.00 90.06 97 THR A CA 1
ATOM 728 C C . THR A 1 97 ? -11.069 2.775 15.588 1.00 90.06 97 THR A C 1
ATOM 730 O O . THR A 1 97 ? -10.608 2.447 14.485 1.00 90.06 97 THR A O 1
ATOM 733 N N . SER A 1 98 ? -12.304 3.239 15.758 1.00 91.88 98 SER A N 1
ATOM 734 C CA . SER A 1 98 ? -13.281 3.418 14.683 1.00 91.88 98 SER A CA 1
ATOM 735 C C . SER A 1 98 ? -12.971 4.660 13.834 1.00 91.88 98 SER A C 1
ATOM 737 O O . SER A 1 98 ? -12.028 5.422 14.102 1.00 91.88 98 SER A O 1
ATOM 739 N N . GLY A 1 99 ? -13.742 4.827 12.760 1.00 92.00 99 GLY A N 1
ATOM 740 C CA . GLY A 1 99 ? -13.732 6.002 11.896 1.00 92.00 99 GLY A CA 1
ATOM 741 C C . GLY A 1 99 ? -13.252 5.737 10.471 1.00 92.00 99 GLY A C 1
ATOM 742 O O . GLY A 1 99 ? -12.941 4.607 10.073 1.00 92.00 99 GLY A O 1
ATOM 743 N N . LYS A 1 100 ? -13.191 6.824 9.694 1.00 92.50 100 LYS A N 1
ATOM 744 C CA . LYS A 1 100 ? -12.793 6.789 8.286 1.00 92.50 100 LYS A CA 1
ATOM 745 C C . LYS A 1 100 ? -11.311 6.447 8.161 1.00 92.50 100 LYS A C 1
ATOM 747 O O . LYS A 1 100 ? -10.454 7.038 8.816 1.00 92.50 100 LYS A O 1
ATOM 752 N N . ARG A 1 101 ? -11.014 5.506 7.274 1.00 93.06 101 ARG A N 1
ATOM 753 C CA . ARG A 1 101 ? -9.664 5.129 6.861 1.00 93.06 101 ARG A CA 1
ATOM 754 C C . ARG A 1 101 ? -9.567 5.139 5.343 1.00 93.06 101 ARG A C 1
ATOM 756 O O . ARG A 1 101 ? -10.565 5.077 4.632 1.00 93.06 101 ARG A O 1
ATOM 763 N N . THR A 1 102 ? -8.346 5.183 4.839 1.00 93.75 102 THR A N 1
ATOM 764 C CA . THR A 1 102 ? -8.034 5.060 3.421 1.00 93.75 102 THR A CA 1
ATOM 765 C C . THR A 1 102 ? -6.994 3.968 3.227 1.00 93.75 102 THR A C 1
ATOM 767 O O . THR A 1 102 ? -5.979 3.912 3.919 1.00 93.75 102 THR A O 1
ATOM 770 N N . ALA A 1 103 ? -7.267 3.071 2.286 1.00 93.69 103 ALA A N 1
ATOM 771 C CA . ALA A 1 103 ? -6.301 2.115 1.780 1.00 93.69 103 ALA A CA 1
ATOM 772 C C . ALA A 1 103 ? -5.391 2.831 0.782 1.00 93.69 103 ALA A C 1
ATOM 774 O O . ALA A 1 103 ? -5.880 3.286 -0.256 1.00 93.69 103 ALA A O 1
ATOM 775 N N . CYS A 1 104 ? -4.097 2.920 1.081 1.00 94.81 104 CYS A N 1
ATOM 776 C CA . CYS A 1 104 ? -3.099 3.518 0.203 1.00 94.81 104 CYS A CA 1
ATOM 777 C C . CYS A 1 104 ? -2.285 2.406 -0.458 1.00 94.81 104 CYS A C 1
ATOM 779 O O . CYS A 1 104 ? -1.554 1.689 0.222 1.00 94.81 104 CYS A O 1
ATOM 781 N N . VAL A 1 105 ? -2.434 2.227 -1.771 1.00 95.62 105 VAL A N 1
ATOM 782 C CA . VAL A 1 105 ? -1.741 1.167 -2.515 1.00 95.62 105 VAL A CA 1
ATOM 783 C C . VAL A 1 105 ? -0.855 1.777 -3.583 1.00 95.62 105 VAL A C 1
ATOM 785 O O . VAL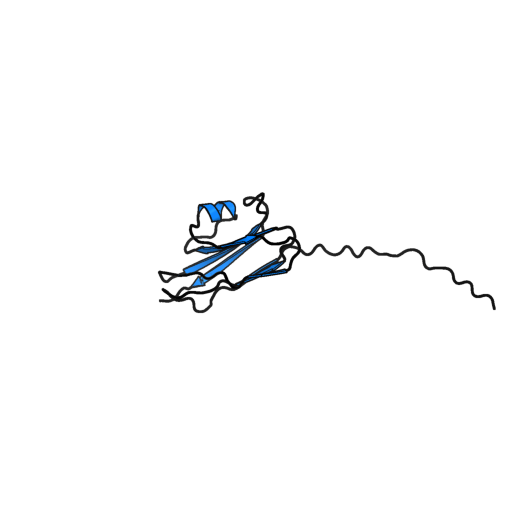 A 1 105 ? -1.349 2.565 -4.388 1.00 95.62 105 VAL A O 1
ATOM 788 N N . TYR A 1 106 ? 0.409 1.362 -3.627 1.00 96.00 106 TYR A N 1
ATOM 789 C CA . TYR A 1 106 ? 1.425 1.851 -4.557 1.00 96.00 106 TYR A CA 1
ATOM 790 C C . TYR A 1 106 ? 2.064 0.675 -5.283 1.00 96.00 106 TYR A C 1
ATOM 792 O O . TYR A 1 106 ? 2.544 -0.253 -4.645 1.00 96.00 106 TYR A O 1
ATOM 800 N N . LEU A 1 107 ? 2.070 0.714 -6.610 1.00 95.88 107 LEU A N 1
ATOM 801 C CA . LEU A 1 107 ? 2.778 -0.205 -7.495 1.00 95.88 107 LEU A CA 1
ATOM 802 C C . LEU A 1 107 ? 3.911 0.584 -8.158 1.00 95.88 107 LEU A C 1
ATOM 804 O O . LEU A 1 107 ? 3.637 1.505 -8.931 1.00 95.88 107 LEU A O 1
ATOM 808 N N . TYR A 1 108 ? 5.152 0.254 -7.826 1.00 95.56 108 TYR A N 1
ATOM 809 C CA . TYR A 1 108 ? 6.311 1.118 -8.044 1.00 95.56 108 TYR A CA 1
ATOM 810 C C . TYR A 1 108 ? 7.567 0.310 -8.388 1.00 95.56 108 TYR A C 1
ATOM 812 O O . TYR A 1 108 ? 7.547 -0.925 -8.407 1.00 95.56 108 TYR A O 1
ATOM 820 N N . ASP A 1 109 ? 8.641 1.019 -8.725 1.00 95.19 109 ASP A N 1
ATOM 821 C CA . ASP A 1 109 ? 9.969 0.430 -8.874 1.00 95.19 109 ASP A CA 1
ATOM 822 C C . ASP A 1 109 ? 10.736 0.566 -7.555 1.00 95.19 109 ASP A C 1
ATOM 824 O O . ASP A 1 109 ? 10.943 1.684 -7.085 1.00 95.19 109 ASP A O 1
ATOM 828 N N . SER A 1 110 ? 11.151 -0.544 -6.947 1.00 93.50 110 SER A N 1
ATOM 829 C CA . SER A 1 110 ? 11.877 -0.536 -5.673 1.00 93.50 110 SER A CA 1
ATOM 830 C C . SER A 1 110 ? 13.203 0.218 -5.735 1.00 93.50 110 SER A C 1
ATOM 832 O O . SER A 1 110 ? 13.649 0.713 -4.706 1.00 93.50 110 SER A O 1
ATOM 834 N N . SER A 1 111 ? 13.821 0.327 -6.915 1.00 94.12 111 SER A N 1
ATOM 835 C CA . SER A 1 111 ? 15.046 1.113 -7.109 1.00 94.12 111 SER A CA 1
ATOM 836 C C . SER A 1 111 ? 14.793 2.624 -7.117 1.00 94.12 111 SER A C 1
ATOM 838 O O . SER A 1 111 ? 15.715 3.404 -6.899 1.00 94.12 111 SER A O 1
ATOM 840 N N . ASN A 1 112 ? 13.546 3.051 -7.349 1.00 94.19 112 ASN A N 1
ATOM 841 C CA . ASN A 1 112 ? 13.151 4.456 -7.366 1.00 94.19 112 ASN A CA 1
ATOM 842 C C . ASN A 1 112 ? 11.716 4.653 -6.818 1.00 94.19 112 ASN A C 1
ATOM 844 O O . ASN A 1 112 ? 10.782 4.924 -7.586 1.00 94.19 112 ASN A O 1
ATOM 848 N N . PRO A 1 113 ? 11.518 4.544 -5.490 1.00 91.69 113 PRO A N 1
ATOM 849 C CA . PRO A 1 113 ? 10.197 4.619 -4.854 1.00 91.69 113 PRO A CA 1
ATOM 850 C C . PRO A 1 113 ? 9.518 5.996 -4.924 1.00 91.69 113 PRO A C 1
ATOM 852 O O . PRO A 1 113 ? 8.297 6.098 -4.772 1.00 91.69 113 PRO A O 1
ATOM 855 N N . GLY A 1 114 ? 10.285 7.061 -5.176 1.00 91.81 114 GLY A N 1
ATOM 856 C CA . GLY A 1 114 ? 9.763 8.410 -5.425 1.00 91.81 114 GLY A CA 1
ATOM 857 C C . GLY A 1 114 ? 9.379 8.664 -6.888 1.00 91.81 114 GLY A C 1
ATOM 858 O O . GLY A 1 114 ? 8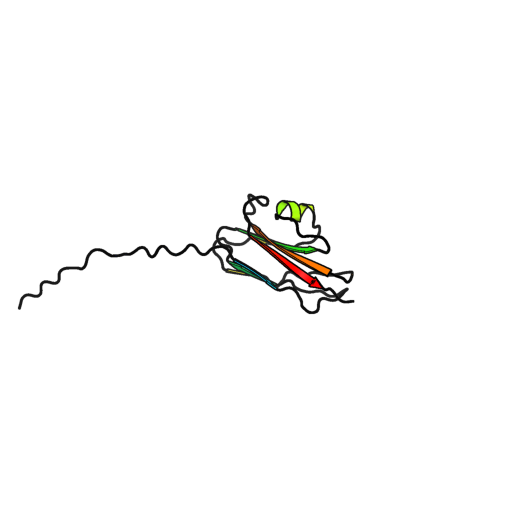.747 9.674 -7.193 1.00 91.81 114 GLY A O 1
ATOM 859 N N . GLY A 1 115 ? 9.749 7.758 -7.795 1.00 92.69 115 GLY A N 1
ATOM 860 C CA . GLY A 1 115 ? 9.607 7.934 -9.232 1.00 92.69 115 GLY A CA 1
ATOM 861 C C . GLY A 1 115 ? 8.209 7.650 -9.784 1.00 92.69 115 GLY A C 1
ATOM 862 O O . GLY A 1 115 ? 7.169 7.754 -9.125 1.00 92.69 115 GLY A O 1
ATOM 863 N N . SER A 1 116 ? 8.180 7.281 -11.066 1.00 92.56 116 SER A N 1
ATOM 864 C CA . SER A 1 116 ? 6.942 6.887 -11.736 1.00 92.56 116 SER A CA 1
ATOM 865 C C . SER A 1 116 ? 6.345 5.657 -11.061 1.00 92.56 116 SER A C 1
ATOM 867 O O . SER A 1 116 ? 7.017 4.646 -10.889 1.00 92.56 116 SER A O 1
ATOM 869 N N . GLN A 1 117 ? 5.058 5.723 -10.744 1.00 94.44 117 GLN A N 1
ATOM 870 C CA . GLN A 1 117 ? 4.343 4.634 -10.095 1.00 94.44 117 GLN A CA 1
ATOM 871 C C . GLN A 1 117 ? 2.868 4.662 -10.474 1.00 94.44 117 GLN A C 1
ATOM 873 O O . GLN A 1 117 ? 2.361 5.627 -11.054 1.00 94.44 117 GLN A O 1
ATOM 878 N N . LYS A 1 118 ? 2.157 3.606 -10.100 1.00 94.62 118 LYS A N 1
ATOM 879 C CA . LYS A 1 118 ? 0.704 3.560 -10.148 1.00 94.62 118 LYS A CA 1
ATOM 880 C C . LYS A 1 118 ? 0.171 3.399 -8.739 1.00 94.62 118 LYS A C 1
ATOM 882 O O . LYS A 1 118 ? 0.420 2.383 -8.105 1.00 94.62 118 LYS A O 1
ATOM 887 N N . HIS A 1 119 ? -0.593 4.370 -8.267 1.00 94.94 119 HIS A N 1
ATOM 888 C CA . HIS A 1 119 ? -1.232 4.294 -6.960 1.00 94.94 119 HIS A CA 1
ATOM 889 C C . HIS A 1 119 ? -2.752 4.210 -7.081 1.00 94.94 119 HIS A C 1
ATOM 891 O O . HIS A 1 119 ? -3.340 4.557 -8.111 1.00 94.94 119 HIS A O 1
ATOM 897 N N . LYS A 1 120 ? -3.406 3.721 -6.031 1.00 95.31 120 LYS A N 1
ATOM 898 C CA . LYS A 1 120 ? -4.861 3.749 -5.907 1.00 95.31 120 LYS A CA 1
ATOM 899 C C . LYS A 1 120 ? -5.244 3.896 -4.449 1.00 95.31 120 LYS A C 1
ATOM 901 O O . LYS A 1 120 ? -4.802 3.117 -3.606 1.00 95.31 120 LYS A O 1
ATOM 906 N N . PHE A 1 121 ? -6.092 4.882 -4.189 1.00 95.25 121 PHE A N 1
ATOM 907 C CA . PHE A 1 121 ? -6.583 5.192 -2.856 1.00 95.25 121 PHE A CA 1
ATOM 908 C C . PHE A 1 121 ? -8.056 4.833 -2.770 1.00 95.25 121 PHE A C 1
ATOM 910 O O . PHE A 1 121 ? -8.837 5.151 -3.674 1.00 95.25 121 PHE A O 1
ATOM 917 N N . LYS A 1 122 ? -8.433 4.112 -1.717 1.00 94.31 122 LYS A N 1
ATOM 918 C CA . LYS A 1 122 ? -9.824 3.715 -1.496 1.00 94.31 122 LYS A CA 1
ATOM 919 C C . LYS A 1 122 ? -10.232 3.981 -0.050 1.00 94.31 122 LYS A C 1
ATOM 921 O O . LYS A 1 122 ? -9.674 3.341 0.840 1.00 94.31 122 LYS A O 1
ATOM 926 N N . PRO A 1 123 ? -11.174 4.908 0.193 1.00 94.00 123 PRO A N 1
ATOM 927 C CA . PRO A 1 123 ? -11.702 5.127 1.528 1.00 94.00 123 PRO A CA 1
ATOM 928 C C . PRO A 1 123 ? -12.576 3.945 1.957 1.00 94.00 123 PRO A C 1
ATOM 930 O O . PRO A 1 123 ? -13.193 3.282 1.121 1.00 94.00 123 PRO A O 1
ATOM 933 N N . TYR A 1 124 ? -12.621 3.695 3.257 1.00 93.44 124 TYR A N 1
ATOM 934 C CA . TYR A 1 124 ? -13.512 2.745 3.915 1.00 93.44 124 TYR A CA 1
ATOM 935 C C . TYR A 1 124 ? -13.755 3.190 5.356 1.00 93.44 124 TYR A C 1
ATOM 937 O O . TYR A 1 124 ? -13.016 4.015 5.897 1.00 93.44 124 TYR A O 1
ATOM 945 N N . ASN A 1 125 ? -14.802 2.660 5.976 1.00 93.88 125 ASN A N 1
ATOM 946 C CA . ASN A 1 125 ? -15.108 2.956 7.367 1.00 93.88 125 ASN A CA 1
ATOM 947 C C . ASN A 1 125 ? -14.765 1.758 8.247 1.00 93.88 125 ASN A C 1
ATOM 949 O O . ASN A 1 125 ? -14.911 0.612 7.821 1.00 93.88 125 ASN A O 1
ATOM 953 N N . VAL A 1 126 ? -14.317 2.037 9.466 1.00 92.88 126 VAL A N 1
ATOM 954 C CA . VAL A 1 126 ? -14.227 1.036 10.525 1.00 92.88 126 VAL A CA 1
ATOM 955 C C . VAL A 1 126 ? -15.277 1.366 11.567 1.00 92.88 126 VAL A C 1
ATOM 957 O O . VAL A 1 126 ? -15.230 2.437 12.178 1.00 92.88 126 VAL A O 1
ATOM 960 N N . SER A 1 127 ? -16.228 0.460 11.730 1.00 90.75 127 SER A N 1
ATOM 961 C CA . SER A 1 127 ? -17.290 0.566 12.726 1.00 90.75 127 SER A CA 1
ATOM 962 C C . SER A 1 127 ? -16.778 0.139 14.104 1.00 90.75 127 SER A C 1
ATOM 964 O O . SER A 1 127 ? -15.785 -0.587 14.155 1.00 90.75 127 SER A O 1
ATOM 966 N N . PRO A 1 128 ? -17.406 0.594 15.201 1.00 87.44 128 PRO A N 1
ATOM 967 C CA . PRO A 1 128 ? -17.168 0.049 16.537 1.00 87.44 128 PRO A CA 1
ATOM 968 C C . PRO A 1 128 ? -17.259 -1.482 16.568 1.00 87.44 128 PRO A C 1
ATOM 970 O O . PRO A 1 128 ? -18.079 -2.053 15.807 1.00 87.44 128 PRO A O 1
#

Secondary structure (DSSP, 8-state):
-------------------PPPEEEEE--SSEETTSEEEEEEEEE-TT--EEEEEEESSPPPSSHHHHHHH-SSEEEEE--TT-EEEEEEEEEE-SS-EEEEEEEEEEBTTBTTSS-EEEEEEEEEE-